Protein AF-A0A6A6Z7K7-F1 (afdb_monomer)

InterPro domains:
  IPR017853 Glycoside hydrolase superfamily [SSF51445] (3-78)

Secondary structure (DSSP, 8-state):
--SS----EE----PPPP-TTT-TTHHHHHHHHHHHHHHHHHHHHHHT-EE--S-SEESSSS-SEE--TTSHHHHHHHHHHTHHHHTT--SSSPPP-HHHHHHHHHHHHHHHHH-TT-SSS-------------------

Structure (mmCIF, N/CA/C/O backbone):
data_AF-A0A6A6Z7K7-F1
#
_entry.id   AF-A0A6A6Z7K7-F1
#
loop_
_atom_site.group_PDB
_atom_site.id
_atom_site.type_symbol
_atom_site.label_atom_id
_atom_site.label_alt_id
_atom_site.label_comp_id
_atom_site.label_asym_id
_atom_site.label_entity_id
_atom_site.label_seq_id
_atom_site.pdbx_PDB_ins_code
_atom_site.Cartn_x
_atom_site.Cartn_y
_atom_site.Cartn_z
_atom_site.occupancy
_atom_site.B_iso_or_equiv
_atom_site.auth_seq_id
_atom_site.auth_comp_id
_atom_site.auth_asym_id
_atom_site.auth_atom_id
_atom_site.pdbx_PDB_model_num
ATOM 1 N N . MET A 1 1 ? -7.295 3.797 27.340 1.00 67.69 1 MET A N 1
ATOM 2 C CA . MET A 1 1 ? -8.548 3.727 28.128 1.00 67.69 1 MET A CA 1
ATOM 3 C C . MET A 1 1 ? -8.395 3.144 29.534 1.00 67.69 1 MET A C 1
ATOM 5 O O . MET A 1 1 ? -8.919 3.742 30.459 1.00 67.69 1 MET A O 1
ATOM 9 N N . TYR A 1 2 ? -7.691 2.028 29.760 1.00 81.00 2 TYR A N 1
ATOM 10 C CA . TYR A 1 2 ? -7.719 1.367 31.081 1.00 81.00 2 TYR A CA 1
ATOM 11 C C . TYR A 1 2 ? -6.885 2.052 32.178 1.00 81.00 2 TYR A C 1
ATOM 13 O O . TYR A 1 2 ? -7.445 2.412 33.215 1.00 81.00 2 TYR A O 1
ATOM 21 N N . LYS A 1 3 ? -5.581 2.273 31.938 1.00 92.25 3 LYS A N 1
ATOM 22 C CA . LYS A 1 3 ? -4.657 2.898 32.906 1.00 92.25 3 LYS A CA 1
ATOM 23 C C . LYS A 1 3 ? -4.773 4.423 32.931 1.00 92.25 3 LYS A C 1
ATOM 25 O O . LYS A 1 3 ? -5.073 4.998 33.965 1.00 92.25 3 LYS A O 1
ATOM 30 N N . PHE A 1 4 ? -4.580 5.066 31.780 1.00 93.69 4 PHE A N 1
ATOM 31 C CA . PHE A 1 4 ? -4.543 6.532 31.672 1.00 93.69 4 PHE A CA 1
ATOM 32 C C . PHE A 1 4 ? -5.912 7.181 31.425 1.00 93.69 4 PHE A C 1
ATOM 34 O O . PHE A 1 4 ? -5.982 8.390 31.267 1.00 93.69 4 PHE A O 1
ATOM 41 N N .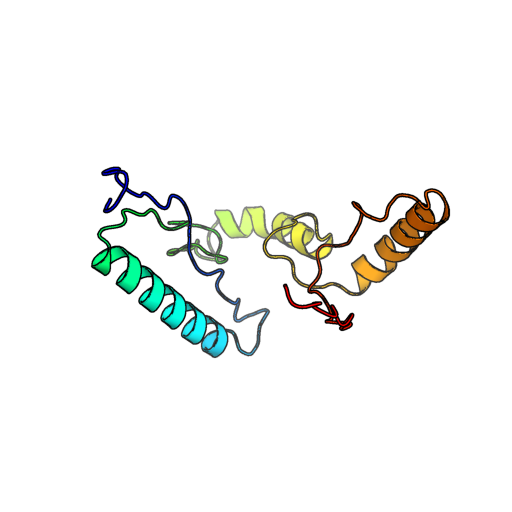 LYS A 1 5 ? -6.997 6.392 31.356 1.00 93.81 5 LYS A N 1
ATOM 42 C CA . LYS A 1 5 ? -8.375 6.877 31.128 1.00 93.81 5 LYS A CA 1
ATOM 43 C C . LYS A 1 5 ? -8.567 7.772 29.889 1.00 93.81 5 LYS A C 1
ATOM 45 O O . LYS A 1 5 ? -9.551 8.489 29.796 1.00 93.81 5 LYS A O 1
ATOM 50 N N . THR A 1 6 ? -7.681 7.667 28.900 1.00 95.12 6 THR A N 1
ATOM 51 C CA . THR A 1 6 ? -7.765 8.398 27.628 1.00 95.12 6 THR A CA 1
ATOM 52 C C . THR A 1 6 ? -8.325 7.538 26.489 1.00 95.12 6 THR A C 1
ATOM 54 O O . THR A 1 6 ? -8.107 6.313 26.489 1.00 95.12 6 THR A O 1
ATOM 57 N N . PRO A 1 7 ? -9.030 8.143 25.513 1.00 93.38 7 PRO A N 1
ATOM 58 C CA . PRO A 1 7 ? -9.428 7.456 24.290 1.00 93.38 7 PRO A CA 1
ATOM 59 C C . PRO A 1 7 ? -8.204 7.080 23.445 1.00 93.38 7 PRO A C 1
ATOM 61 O O . PRO A 1 7 ? -7.144 7.695 23.553 1.00 93.38 7 PRO A O 1
ATOM 64 N N . ILE A 1 8 ? -8.357 6.046 22.618 1.00 94.50 8 ILE A N 1
ATOM 65 C CA . ILE A 1 8 ? -7.364 5.639 21.620 1.00 94.50 8 ILE A CA 1
ATOM 66 C C . ILE A 1 8 ? -7.980 5.852 20.243 1.00 94.50 8 ILE A C 1
ATOM 68 O O . ILE A 1 8 ? -9.140 5.496 20.017 1.00 94.50 8 ILE A O 1
ATOM 72 N N . TRP A 1 9 ? -7.175 6.408 19.346 1.00 95.94 9 TRP A N 1
ATOM 73 C CA . TRP A 1 9 ? -7.516 6.631 17.954 1.00 95.94 9 TRP A CA 1
ATOM 74 C C . TRP A 1 9 ? -6.366 6.143 17.074 1.00 95.94 9 TRP A C 1
ATOM 76 O O . TRP A 1 9 ? -5.246 6.633 17.224 1.00 95.94 9 TRP A O 1
ATOM 86 N N . ASN A 1 10 ? -6.630 5.198 16.169 1.00 97.38 10 ASN A N 1
ATOM 87 C CA . ASN A 1 10 ? -5.696 4.892 15.092 1.00 97.38 10 ASN A CA 1
ATOM 88 C C . ASN A 1 10 ? -6.079 5.664 13.824 1.00 97.38 10 ASN A C 1
ATOM 90 O O . ASN A 1 10 ? -7.097 5.377 13.198 1.00 97.38 10 ASN A O 1
ATOM 94 N N . GLY A 1 11 ? -5.256 6.640 13.446 1.00 97.38 11 GLY A N 1
ATOM 95 C CA . GLY A 1 11 ? -5.519 7.470 12.273 1.00 97.38 11 GLY A CA 1
ATOM 96 C C . GLY A 1 11 ? -5.317 6.758 10.944 1.00 97.38 11 GLY A C 1
ATOM 97 O O . GLY A 1 11 ? -5.967 7.143 9.978 1.00 97.38 11 GLY A O 1
ATOM 98 N N . GLU A 1 12 ? -4.442 5.750 10.896 1.00 96.19 12 GLU A N 1
ATOM 99 C CA . GLU A 1 12 ? -4.039 5.118 9.642 1.00 96.19 12 GLU A CA 1
ATOM 100 C C . GLU A 1 12 ? -3.721 3.632 9.838 1.00 96.19 12 GLU A C 1
ATOM 102 O O . GLU A 1 12 ? -2.941 3.222 10.700 1.00 96.19 12 GLU A O 1
ATOM 107 N N . PHE A 1 13 ? -4.342 2.805 9.006 1.00 95.25 13 PHE A N 1
ATOM 108 C CA . PHE A 1 13 ? -4.013 1.397 8.803 1.00 95.25 13 PHE A CA 1
ATOM 109 C C . PHE A 1 13 ? -4.658 0.924 7.502 1.00 95.25 13 PHE A C 1
ATOM 111 O O . PHE A 1 13 ? -5.488 1.624 6.929 1.00 95.25 13 PHE A O 1
ATOM 118 N N . GLY A 1 14 ? -4.309 -0.273 7.057 1.00 93.62 14 GLY A N 1
ATOM 119 C CA . GLY A 1 14 ? -4.923 -0.909 5.901 1.00 93.62 14 GLY A CA 1
ATOM 120 C C . GLY A 1 14 ? -3.900 -1.736 5.128 1.00 93.62 14 GLY A C 1
ATOM 121 O O . GLY A 1 14 ? -2.695 -1.491 5.241 1.00 93.62 14 GLY A O 1
ATOM 122 N N . PRO A 1 15 ? -4.351 -2.746 4.376 1.00 93.31 15 PRO A N 1
ATOM 123 C CA . PRO A 1 15 ? -3.473 -3.526 3.524 1.00 93.31 15 PRO A CA 1
ATOM 124 C C . PRO A 1 15 ? -3.184 -2.785 2.215 1.00 93.31 15 PRO A C 1
ATOM 126 O O . PRO A 1 15 ? -4.079 -2.220 1.598 1.00 93.31 15 PRO A O 1
ATOM 129 N N . VAL A 1 16 ? -1.950 -2.874 1.727 1.00 92.19 16 VAL A N 1
ATOM 130 C CA . VAL A 1 16 ? -1.673 -2.657 0.299 1.00 92.19 16 VAL A CA 1
ATOM 131 C C . VAL A 1 16 ? -2.149 -3.902 -0.438 1.00 92.19 16 VAL A C 1
ATOM 133 O O . VAL A 1 16 ? -1.771 -4.994 -0.037 1.00 92.19 16 VAL A O 1
ATOM 136 N N . TYR A 1 17 ? -2.975 -3.788 -1.469 1.00 91.75 17 TYR A N 1
ATOM 137 C CA . TYR A 1 17 ? -3.465 -4.909 -2.266 1.00 91.75 17 TYR A CA 1
ATOM 138 C C . TYR A 1 17 ? -2.466 -5.302 -3.351 1.00 91.75 17 TYR A C 1
ATOM 140 O O . TYR A 1 17 ? -1.781 -4.472 -3.940 1.00 91.75 17 TYR A O 1
ATOM 148 N N . ALA A 1 18 ? -2.366 -6.605 -3.584 1.00 92.50 18 ALA A N 1
ATOM 149 C CA . ALA A 1 18 ? -1.536 -7.177 -4.618 1.00 92.50 18 ALA A CA 1
ATOM 150 C C . ALA A 1 18 ? -2.203 -6.954 -5.970 1.00 92.50 18 ALA A C 1
ATOM 152 O O . ALA A 1 18 ? -3.412 -7.173 -6.116 1.00 92.50 18 ALA A O 1
ATOM 153 N N . ASN A 1 19 ? -1.413 -6.529 -6.950 1.00 89.12 19 ASN A N 1
ATOM 154 C CA . ASN A 1 19 ? -1.899 -6.262 -8.292 1.00 89.12 19 ASN A CA 1
ATOM 155 C C . ASN A 1 19 ? -1.864 -7.560 -9.115 1.00 89.12 19 ASN A C 1
ATOM 157 O O . ASN A 1 19 ? -0.772 -8.046 -9.406 1.00 89.12 19 ASN A O 1
ATOM 161 N N . PRO A 1 20 ? -3.008 -8.104 -9.570 1.00 89.81 20 PRO A N 1
ATOM 162 C CA . PRO A 1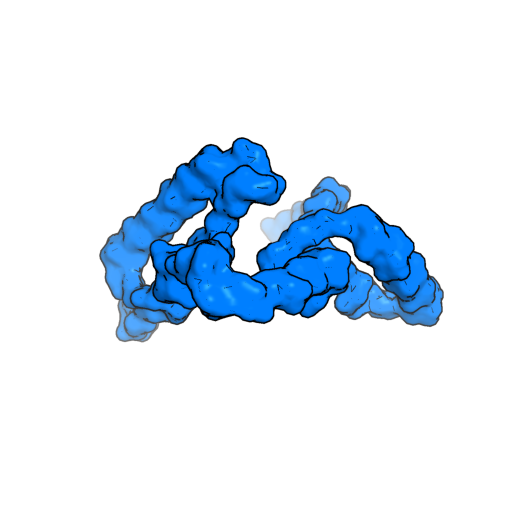 20 ? -3.043 -9.366 -10.317 1.00 89.81 20 PRO A CA 1
ATOM 163 C C . PRO A 1 20 ? -2.304 -9.327 -11.661 1.00 89.81 20 PRO A C 1
ATOM 165 O O . PRO A 1 20 ? -1.982 -10.378 -12.203 1.00 89.81 20 PRO A O 1
ATOM 168 N N . VAL A 1 21 ? -2.017 -8.138 -12.203 1.00 87.38 21 VAL A N 1
ATOM 169 C CA . VAL A 1 21 ? -1.212 -7.974 -13.425 1.00 87.38 21 VAL A CA 1
ATOM 170 C C . VAL A 1 21 ? 0.284 -8.141 -13.144 1.00 87.38 21 VAL A C 1
ATOM 172 O O . VAL A 1 21 ? 1.018 -8.607 -14.010 1.00 87.38 21 VAL A O 1
ATOM 175 N N . LEU A 1 22 ? 0.744 -7.753 -11.952 1.00 85.00 22 LEU A N 1
ATOM 176 C CA . LEU A 1 22 ? 2.163 -7.766 -11.573 1.00 85.00 22 LEU A CA 1
ATOM 177 C C . LEU A 1 22 ? 2.527 -8.980 -10.709 1.00 85.00 22 LEU A C 1
ATOM 179 O O . LEU A 1 22 ? 3.668 -9.433 -10.718 1.00 85.00 22 LEU A O 1
ATOM 183 N N . GLU A 1 23 ? 1.560 -9.511 -9.965 1.00 89.88 23 GLU A N 1
ATOM 184 C CA . GLU A 1 23 ? 1.757 -10.537 -8.949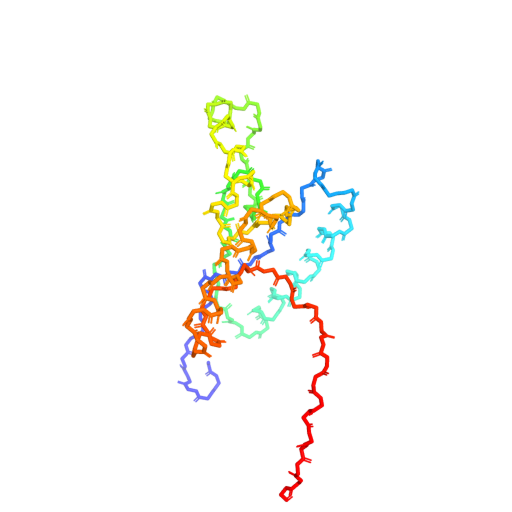 1.00 89.88 23 GLU A CA 1
ATOM 185 C C . GLU A 1 23 ? 0.883 -11.764 -9.262 1.00 89.88 23 GLU A C 1
ATOM 187 O O . GLU A 1 23 ? -0.323 -11.749 -9.003 1.00 89.88 23 GLU A O 1
ATOM 192 N N . PRO A 1 24 ? 1.467 -12.878 -9.753 1.00 93.25 24 PRO A N 1
ATOM 193 C CA . PRO A 1 24 ? 0.710 -14.074 -10.144 1.00 93.25 24 PRO A CA 1
ATOM 194 C C . PRO A 1 24 ? -0.146 -14.688 -9.027 1.00 93.25 24 PRO A C 1
ATOM 196 O O . PRO A 1 24 ? -1.141 -15.355 -9.295 1.00 93.25 24 PRO A O 1
ATOM 199 N N . LYS A 1 25 ? 0.236 -14.462 -7.765 1.00 96.06 25 LYS A N 1
ATOM 200 C CA . LYS A 1 25 ? -0.466 -14.954 -6.571 1.00 96.06 25 LYS A CA 1
ATOM 201 C C . LYS A 1 25 ? -1.319 -13.882 -5.890 1.00 96.06 25 LYS A C 1
ATOM 203 O O . LYS A 1 25 ? -1.630 -14.018 -4.710 1.00 96.06 25 LYS A O 1
ATOM 208 N N . ALA A 1 26 ? -1.694 -12.814 -6.598 1.00 95.38 26 ALA A N 1
ATOM 209 C CA . ALA A 1 26 ? -2.403 -11.682 -6.002 1.00 95.38 26 ALA A CA 1
ATOM 210 C C . ALA A 1 26 ? -3.655 -12.092 -5.214 1.00 95.38 26 ALA A C 1
ATOM 212 O O . ALA A 1 26 ? -3.892 -11.547 -4.143 1.00 95.38 26 ALA A O 1
ATOM 213 N N . ASN A 1 27 ? -4.414 -13.087 -5.684 1.00 96.62 27 ASN A N 1
ATOM 214 C CA . ASN A 1 27 ? -5.599 -13.577 -4.974 1.00 96.62 27 ASN A CA 1
ATOM 215 C C . ASN A 1 27 ? -5.256 -14.194 -3.608 1.00 96.62 27 ASN A C 1
ATOM 217 O O . ASN A 1 27 ? -5.885 -13.849 -2.614 1.00 96.62 27 ASN A O 1
ATOM 221 N N . GLU A 1 28 ? -4.243 -15.062 -3.545 1.00 98.00 28 GLU A N 1
ATOM 222 C CA . GLU A 1 28 ? -3.783 -15.681 -2.291 1.00 98.00 28 GLU A CA 1
ATOM 223 C C . GLU A 1 28 ? -3.206 -14.627 -1.335 1.00 98.00 28 GLU A C 1
ATOM 225 O O . GLU A 1 28 ? -3.510 -14.620 -0.143 1.00 98.00 28 GLU A O 1
ATOM 230 N N . ILE A 1 29 ? -2.408 -13.696 -1.871 1.00 96.31 29 ILE A N 1
ATOM 231 C CA . ILE A 1 29 ? -1.806 -12.601 -1.102 1.00 96.31 29 ILE A CA 1
ATOM 232 C C . ILE A 1 29 ? -2.897 -11.690 -0.525 1.00 96.31 29 ILE A C 1
ATOM 234 O O . ILE A 1 29 ? -2.848 -11.333 0.652 1.00 96.31 29 ILE A O 1
ATOM 238 N N . ASN A 1 30 ? -3.890 -11.321 -1.336 1.00 96.25 30 ASN A N 1
ATOM 239 C CA . ASN A 1 30 ? -4.990 -10.468 -0.902 1.00 96.25 30 ASN A CA 1
ATOM 240 C C . ASN A 1 30 ? -5.899 -11.176 0.099 1.00 96.25 30 ASN A C 1
ATOM 242 O O . ASN A 1 30 ? -6.275 -10.543 1.078 1.00 96.25 30 ASN A O 1
ATOM 246 N N . ALA A 1 31 ? -6.169 -12.475 -0.068 1.00 97.88 31 ALA A N 1
ATOM 247 C CA . ALA A 1 31 ? -6.905 -13.266 0.918 1.00 97.88 31 ALA A CA 1
ATOM 248 C C . ALA A 1 31 ? -6.244 -13.195 2.304 1.00 97.88 31 ALA A C 1
ATOM 250 O O . ALA A 1 31 ? -6.878 -12.770 3.267 1.00 97.88 31 ALA A O 1
ATOM 251 N N . ALA A 1 32 ? -4.938 -13.467 2.384 1.00 97.94 32 ALA A N 1
ATOM 252 C CA . ALA A 1 32 ? -4.199 -13.365 3.643 1.00 97.94 32 ALA A CA 1
ATOM 253 C C . ALA A 1 32 ? -4.214 -11.939 4.231 1.00 97.94 32 ALA A C 1
ATOM 255 O O . ALA A 1 32 ? -4.264 -11.752 5.447 1.00 97.94 32 ALA A O 1
ATOM 256 N N . ARG A 1 33 ? -4.182 -10.905 3.381 1.00 96.31 33 ARG A N 1
ATOM 257 C CA . ARG A 1 33 ? -4.277 -9.501 3.813 1.00 96.31 33 ARG A CA 1
ATOM 258 C C . ARG A 1 33 ? -5.666 -9.152 4.353 1.00 96.31 33 ARG A C 1
ATOM 260 O O . ARG A 1 33 ? -5.746 -8.397 5.322 1.00 96.31 33 ARG A O 1
ATOM 267 N N . TYR A 1 34 ? -6.732 -9.703 3.775 1.00 96.81 34 TYR A N 1
ATOM 268 C CA . TYR A 1 34 ? -8.090 -9.559 4.303 1.00 96.81 34 TYR A CA 1
ATOM 269 C C . TYR A 1 34 ? -8.230 -10.226 5.673 1.00 96.81 34 TYR A C 1
ATOM 271 O O . TYR A 1 34 ? -8.810 -9.617 6.569 1.00 96.81 34 TYR A O 1
ATOM 279 N N . ASP A 1 35 ? -7.633 -11.403 5.871 1.00 98.19 35 ASP A N 1
ATOM 280 C CA . ASP A 1 35 ? -7.652 -12.093 7.167 1.00 98.19 35 ASP A CA 1
ATOM 281 C C . ASP A 1 35 ? -6.965 -11.261 8.262 1.00 98.19 35 ASP A C 1
ATOM 283 O O . ASP A 1 35 ? -7.501 -11.086 9.359 1.00 98.19 35 ASP A O 1
ATOM 287 N N . VAL A 1 36 ? -5.800 -10.677 7.954 1.00 97.69 36 VAL A N 1
ATOM 288 C CA . VAL A 1 36 ? -5.084 -9.783 8.881 1.00 97.69 36 VAL A CA 1
ATOM 289 C C . VAL A 1 36 ? -5.891 -8.517 9.171 1.00 97.69 36 VAL A C 1
ATOM 291 O O . VAL A 1 36 ? -5.965 -8.094 10.326 1.00 97.69 36 VAL A O 1
ATOM 294 N N . LEU A 1 37 ? -6.514 -7.922 8.149 1.00 97.00 37 LEU A N 1
ATOM 295 C CA . LEU A 1 37 ? -7.381 -6.758 8.325 1.00 97.00 37 LEU A CA 1
ATOM 296 C C . LEU A 1 37 ? -8.567 -7.092 9.242 1.00 97.00 37 LEU A C 1
ATOM 298 O O . LEU A 1 37 ? -8.847 -6.330 10.164 1.00 97.00 37 LEU A O 1
ATOM 302 N N . GLY A 1 38 ? -9.216 -8.242 9.040 1.00 97.94 38 GLY A N 1
ATOM 303 C CA . GLY A 1 38 ? -10.298 -8.727 9.899 1.00 97.94 38 GLY A CA 1
ATOM 304 C C . GLY A 1 38 ? -9.852 -8.873 11.354 1.00 97.94 38 GLY A C 1
ATOM 305 O O . GLY A 1 38 ? -10.450 -8.275 12.247 1.00 97.94 38 GLY A O 1
ATOM 306 N N . ALA A 1 39 ? -8.727 -9.553 11.590 1.00 98.31 39 ALA A N 1
ATOM 307 C CA . ALA A 1 39 ? -8.170 -9.713 12.933 1.00 98.31 39 ALA A CA 1
ATOM 308 C C . ALA A 1 39 ? -7.837 -8.367 13.608 1.00 98.31 39 ALA A C 1
ATOM 310 O O . ALA A 1 39 ? -8.025 -8.198 14.814 1.00 98.31 39 ALA A O 1
ATOM 311 N N . GLN A 1 40 ? -7.356 -7.384 12.843 1.00 97.62 40 GLN A N 1
ATOM 312 C CA . GLN A 1 40 ? -7.084 -6.040 13.351 1.00 97.62 40 GLN A CA 1
ATOM 313 C C . GLN A 1 40 ? -8.371 -5.294 13.737 1.00 97.62 40 GLN A C 1
ATOM 315 O O . GLN A 1 40 ? -8.411 -4.642 14.784 1.00 97.62 40 GLN A O 1
ATOM 320 N N . LEU A 1 41 ? -9.429 -5.414 12.932 1.00 97.81 41 LEU A N 1
ATOM 321 C CA . LEU A 1 41 ? -10.736 -4.826 13.230 1.00 97.81 41 LEU A CA 1
ATOM 322 C C . LEU A 1 41 ? -11.376 -5.461 14.473 1.00 97.81 41 LEU A C 1
ATOM 324 O O . LEU A 1 41 ? -11.905 -4.730 15.312 1.00 97.81 41 LEU A O 1
ATOM 328 N N . ASP A 1 42 ? -11.239 -6.776 14.657 1.00 98.50 42 ASP A N 1
ATOM 329 C CA . ASP A 1 42 ? -11.708 -7.481 15.859 1.00 98.50 42 ASP A CA 1
ATOM 330 C C . ASP A 1 42 ? -11.031 -6.959 17.136 1.00 98.50 42 ASP A C 1
ATOM 332 O O . ASP A 1 42 ? -11.663 -6.816 18.187 1.00 98.50 42 ASP A O 1
ATOM 336 N N . ILE A 1 43 ? -9.734 -6.634 17.062 1.00 97.12 43 ILE A N 1
ATOM 337 C CA . ILE A 1 43 ? -9.000 -5.999 18.167 1.00 97.12 43 ILE A CA 1
ATOM 338 C C . ILE A 1 43 ? -9.575 -4.608 18.448 1.00 97.12 43 ILE A C 1
ATOM 340 O O . ILE A 1 43 ? -9.798 -4.254 19.609 1.00 97.12 43 ILE A O 1
ATOM 344 N N . TYR A 1 44 ? -9.819 -3.807 17.411 1.00 97.00 44 TYR A N 1
ATOM 345 C CA . TYR A 1 44 ? -10.369 -2.465 17.587 1.00 97.00 44 TYR A CA 1
ATOM 346 C C . TYR A 1 44 ? -11.757 -2.476 18.208 1.00 97.00 44 TYR A C 1
ATOM 348 O O . TYR A 1 44 ? -11.985 -1.710 19.148 1.00 97.00 44 TYR A O 1
ATOM 356 N N . ASP A 1 45 ? -12.639 -3.378 17.780 1.00 96.88 45 ASP A N 1
ATOM 357 C CA . ASP A 1 45 ? -13.954 -3.510 18.400 1.00 96.88 45 ASP A CA 1
ATOM 358 C C . ASP A 1 45 ? -13.858 -3.998 19.854 1.00 96.88 45 ASP A C 1
ATOM 360 O O . ASP A 1 45 ? -14.461 -3.397 20.751 1.00 96.88 45 ASP A O 1
ATOM 364 N N . ARG A 1 46 ? -13.032 -5.020 20.122 1.00 96.38 46 ARG A N 1
ATOM 365 C CA . ARG A 1 46 ? -12.832 -5.568 21.474 1.00 96.38 46 ARG A CA 1
ATOM 366 C C . ARG A 1 46 ? -12.371 -4.508 22.469 1.00 96.38 46 ARG A C 1
ATOM 368 O O . ARG A 1 46 ? -12.833 -4.489 23.608 1.00 96.38 46 ARG A O 1
ATOM 375 N N . TYR A 1 47 ? -11.449 -3.640 22.060 1.00 94.81 47 TYR A N 1
ATOM 376 C CA . TYR A 1 47 ? -10.863 -2.624 22.938 1.00 94.81 47 TYR A CA 1
ATOM 377 C C . TYR A 1 47 ? -11.484 -1.232 22.782 1.00 94.81 47 TYR A C 1
ATOM 379 O O . TYR A 1 47 ? -11.019 -0.300 23.440 1.00 94.81 47 TYR A O 1
ATOM 387 N N . LYS A 1 48 ? -12.534 -1.094 21.958 1.00 94.31 48 LYS A N 1
ATOM 388 C CA . LYS A 1 48 ? -13.209 0.180 21.649 1.00 94.31 48 LYS A CA 1
ATOM 389 C C . LYS A 1 48 ? -12.227 1.267 21.193 1.00 94.31 48 LYS A C 1
ATOM 391 O O . LYS A 1 48 ? -12.342 2.444 21.546 1.00 94.31 48 LYS A O 1
ATOM 396 N N . SER A 1 49 ? -11.242 0.849 20.401 1.00 96.12 49 SER A N 1
ATOM 397 C CA . SER A 1 49 ? -10.313 1.744 19.717 1.00 96.12 49 SER A CA 1
ATOM 398 C C . SER A 1 49 ? -11.006 2.321 18.493 1.00 96.12 49 SER A C 1
ATOM 400 O O . SER A 1 49 ? -11.500 1.578 17.651 1.00 96.12 49 SER A O 1
ATOM 402 N N . HIS A 1 50 ? -11.029 3.644 18.385 1.0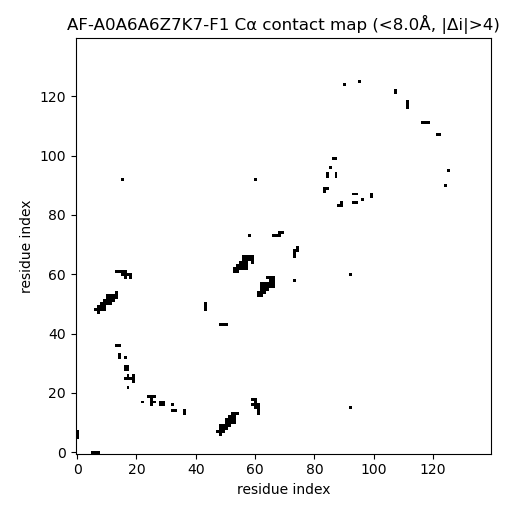0 96.56 50 HIS A N 1
ATOM 403 C CA . HIS A 1 50 ? -11.591 4.316 17.219 1.00 96.56 50 HIS A CA 1
ATOM 404 C C . HIS A 1 50 ? -10.546 4.34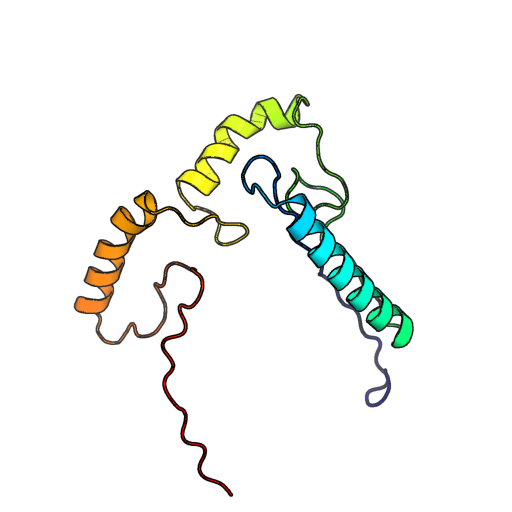3 16.105 1.00 96.56 50 HIS A C 1
ATOM 406 O O . HIS A 1 50 ? -9.343 4.318 16.389 1.00 96.56 50 HIS A O 1
ATOM 412 N N . TRP A 1 51 ? -10.979 4.373 14.848 1.00 97.50 51 TRP A N 1
ATOM 413 C CA . TRP A 1 51 ? -10.052 4.260 13.731 1.00 97.50 51 TRP A CA 1
ATOM 414 C C . TRP A 1 51 ? -10.562 4.909 12.449 1.00 97.50 51 TRP A C 1
ATOM 416 O O . TRP A 1 51 ? -11.767 4.982 12.219 1.00 97.50 51 TRP A O 1
ATOM 426 N N . ASN A 1 52 ? -9.614 5.300 11.596 1.00 96.94 52 ASN A N 1
ATOM 427 C CA . ASN A 1 52 ? -9.826 5.581 10.181 1.00 96.94 52 ASN A CA 1
ATOM 428 C C . ASN A 1 52 ? -8.914 4.678 9.349 1.00 96.94 52 ASN A C 1
ATOM 430 O O . ASN A 1 52 ? -7.724 4.544 9.634 1.00 96.94 52 ASN A O 1
ATOM 434 N N . ILE A 1 53 ? -9.477 4.050 8.318 1.00 95.56 53 ILE A N 1
ATOM 435 C CA . ILE A 1 53 ? -8.699 3.245 7.379 1.00 95.56 53 ILE A CA 1
ATOM 436 C C . ILE A 1 53 ? -8.080 4.151 6.313 1.00 95.56 53 ILE A C 1
ATOM 438 O O . ILE A 1 53 ? -8.746 5.015 5.735 1.00 95.56 53 ILE A O 1
ATOM 442 N N . TRP A 1 54 ? -6.798 3.936 6.048 1.00 94.62 54 TRP A N 1
ATOM 443 C CA . TRP A 1 54 ? -6.093 4.519 4.920 1.00 94.62 54 TRP A CA 1
ATOM 444 C C . TRP A 1 54 ? -6.225 3.557 3.732 1.00 94.62 54 TRP A C 1
ATOM 446 O O . TRP A 1 54 ? -5.826 2.403 3.834 1.00 94.62 54 TRP A O 1
ATOM 456 N N . LEU A 1 55 ? -6.802 3.927 2.595 1.00 92.88 55 LEU A N 1
ATOM 457 C CA . LEU A 1 55 ? -7.598 5.123 2.336 1.00 92.88 55 LEU A CA 1
ATOM 458 C C . LEU A 1 55 ? -8.913 4.738 1.654 1.00 92.88 55 LEU A C 1
ATOM 460 O O . LEU A 1 55 ? -9.082 3.615 1.181 1.00 92.88 55 LEU A O 1
ATOM 464 N N . TYR A 1 56 ? -9.859 5.677 1.580 1.00 94.38 56 TYR A N 1
ATOM 465 C CA . TYR A 1 56 ? -11.132 5.416 0.906 1.00 94.38 56 TYR A CA 1
ATOM 466 C C . TYR A 1 56 ? -10.931 5.090 -0.578 1.00 94.38 56 TYR A C 1
ATOM 468 O O . TYR A 1 56 ? -11.410 4.055 -1.036 1.00 94.38 56 TYR A O 1
ATOM 476 N N . LYS A 1 57 ? -10.213 5.946 -1.321 1.00 95.00 57 LYS A N 1
ATOM 477 C CA . LYS A 1 57 ? -10.092 5.833 -2.778 1.00 95.00 57 LYS A CA 1
ATOM 478 C C . LYS A 1 57 ? -8.699 6.129 -3.308 1.00 95.00 57 LYS A C 1
ATOM 480 O O . LYS A 1 57 ? -8.179 7.206 -3.043 1.00 95.00 57 LYS A O 1
ATOM 485 N N . ASP A 1 58 ? -8.181 5.260 -4.168 1.00 92.81 58 ASP A N 1
ATOM 486 C CA . ASP A 1 58 ? -6.946 5.504 -4.918 1.00 92.81 58 ASP A CA 1
ATOM 487 C C . ASP A 1 58 ? -6.999 4.960 -6.364 1.00 92.81 58 ASP A C 1
ATOM 489 O O . ASP A 1 58 ? -8.067 4.888 -6.981 1.00 92.81 58 ASP A O 1
ATOM 493 N N . ILE A 1 59 ? -5.831 4.642 -6.929 1.00 91.88 59 ILE A N 1
ATOM 494 C CA . ILE A 1 59 ? -5.643 4.097 -8.280 1.00 91.88 59 ILE A CA 1
ATOM 495 C C . ILE A 1 59 ? -5.431 2.571 -8.308 1.00 91.88 59 ILE A C 1
ATOM 497 O O . ILE A 1 59 ? -4.954 2.047 -9.312 1.00 91.88 59 ILE A O 1
ATOM 501 N N . GLY A 1 60 ? -5.784 1.862 -7.231 1.00 88.44 60 GLY A N 1
ATOM 502 C CA . GLY A 1 60 ? -5.707 0.404 -7.124 1.00 88.44 60 GLY A CA 1
ATOM 503 C C . GLY A 1 60 ? -4.498 -0.109 -6.344 1.00 88.44 60 GLY A C 1
ATOM 504 O O . GLY A 1 60 ? -3.953 -1.145 -6.714 1.00 88.44 60 GLY A O 1
ATOM 505 N N . VAL A 1 61 ? -4.058 0.613 -5.304 1.00 89.38 61 VAL A N 1
ATOM 506 C CA . VAL A 1 61 ? -2.918 0.205 -4.462 1.00 89.38 61 VAL A CA 1
ATOM 507 C C . VAL A 1 61 ? -3.397 -0.244 -3.082 1.00 89.38 61 VAL A C 1
ATOM 509 O O . VAL A 1 61 ? -3.263 -1.408 -2.749 1.00 89.38 61 VAL A O 1
ATOM 512 N N . GLN A 1 62 ? -3.991 0.635 -2.284 1.00 92.50 62 GLN A N 1
ATOM 513 C CA . GLN A 1 62 ? -4.500 0.373 -0.930 1.00 92.50 62 GLN A CA 1
ATOM 514 C C . GLN A 1 62 ? -5.959 0.838 -0.740 1.00 92.50 62 GLN A C 1
ATOM 516 O O . GLN A 1 62 ? -6.597 0.520 0.263 1.00 92.50 62 GLN A O 1
ATOM 521 N N . GLY A 1 63 ? -6.514 1.590 -1.692 1.00 93.00 63 GLY A N 1
ATOM 522 C CA . GLY A 1 63 ? -7.867 2.131 -1.614 1.00 93.00 63 GLY A CA 1
ATOM 523 C C . GLY A 1 63 ? -8.939 1.047 -1.489 1.00 93.00 63 GLY A C 1
ATOM 524 O O . GLY A 1 63 ? -8.914 0.053 -2.212 1.00 93.00 63 GLY A O 1
ATOM 525 N N . MET A 1 64 ? -9.924 1.258 -0.608 1.00 92.00 64 MET A N 1
ATOM 526 C CA . MET A 1 64 ? -11.113 0.390 -0.529 1.00 92.00 64 MET A CA 1
ATOM 527 C C . MET A 1 64 ? -11.925 0.411 -1.828 1.00 92.00 64 MET A C 1
ATOM 529 O O . MET A 1 64 ? -12.535 -0.584 -2.212 1.00 92.00 64 MET A O 1
ATOM 533 N N . VAL A 1 65 ? -11.931 1.559 -2.502 1.00 93.50 65 VAL A N 1
ATOM 534 C CA . VAL A 1 65 ? -12.403 1.703 -3.875 1.00 93.50 65 VAL A CA 1
ATOM 535 C C . VAL A 1 65 ? -11.277 2.259 -4.737 1.00 93.50 65 VAL A C 1
ATOM 537 O O . VAL A 1 65 ? -10.404 2.981 -4.262 1.00 93.50 65 VAL A O 1
ATOM 540 N N . HIS A 1 66 ? -11.304 1.971 -6.031 1.00 92.94 66 HIS A N 1
ATOM 541 C CA . HIS A 1 66 ? -10.304 2.488 -6.956 1.00 92.94 66 HIS A CA 1
ATOM 542 C C . HIS A 1 66 ? -10.947 3.056 -8.217 1.00 92.94 66 HIS A C 1
ATOM 544 O O . HIS A 1 66 ? -12.119 2.828 -8.528 1.00 92.94 66 HIS A O 1
ATOM 550 N N . THR A 1 67 ? -10.188 3.873 -8.939 1.00 93.88 67 THR A N 1
ATOM 551 C CA . THR A 1 67 ? -10.611 4.401 -10.236 1.00 93.88 67 THR A CA 1
ATOM 552 C C . THR A 1 67 ? -10.793 3.275 -11.258 1.00 93.88 67 THR A C 1
ATOM 554 O O . THR A 1 67 ? -10.107 2.254 -11.230 1.00 93.88 67 THR A O 1
ATOM 557 N N . ASN A 1 68 ? -11.727 3.468 -12.195 1.00 93.19 68 ASN A N 1
ATOM 558 C CA . ASN A 1 68 ? -11.824 2.605 -13.369 1.00 93.19 68 ASN A CA 1
ATOM 559 C C . ASN A 1 68 ? -10.553 2.810 -14.229 1.00 93.19 68 ASN A C 1
ATOM 561 O O . ASN A 1 68 ? -10.292 3.962 -14.610 1.00 93.19 68 ASN A O 1
ATOM 565 N N . PRO A 1 69 ? -9.789 1.749 -14.560 1.00 90.75 69 PRO A N 1
ATOM 566 C CA . PRO A 1 69 ? -8.605 1.841 -15.420 1.00 90.75 69 PRO A CA 1
ATOM 567 C C . PRO A 1 69 ? -8.881 2.498 -16.780 1.00 90.75 69 PRO A C 1
ATOM 569 O O . PRO A 1 69 ? -8.032 3.208 -17.312 1.00 90.75 69 PRO A O 1
ATOM 572 N N . GLU A 1 70 ? -10.104 2.354 -17.296 1.00 94.88 70 GLU A N 1
ATOM 573 C CA . GLU A 1 70 ? -10.531 2.914 -18.580 1.00 94.88 70 GLU A CA 1
ATOM 574 C C . GLU A 1 70 ? -11.038 4.361 -18.499 1.00 94.88 70 GLU A C 1
ATOM 576 O O . GLU A 1 70 ? -11.388 4.962 -19.522 1.00 94.88 70 GLU A O 1
ATOM 581 N N . SER A 1 71 ? -11.075 4.943 -17.296 1.00 96.88 71 SER A N 1
ATOM 582 C CA . SER A 1 71 ? -11.511 6.323 -17.090 1.00 96.88 71 SER A CA 1
ATOM 583 C C . SER A 1 71 ? -10.583 7.331 -17.773 1.00 96.88 71 SER A C 1
ATOM 585 O O . SER A 1 71 ? -9.373 7.125 -17.892 1.00 96.88 71 SER A O 1
ATOM 587 N N . LYS A 1 72 ? -11.140 8.491 -18.153 1.00 97.56 72 LYS A N 1
ATOM 588 C CA . LYS A 1 72 ? -10.361 9.619 -18.692 1.00 97.56 72 LYS A CA 1
ATOM 589 C C . LYS A 1 72 ? -9.201 10.006 -17.767 1.00 97.56 72 LYS A C 1
ATOM 591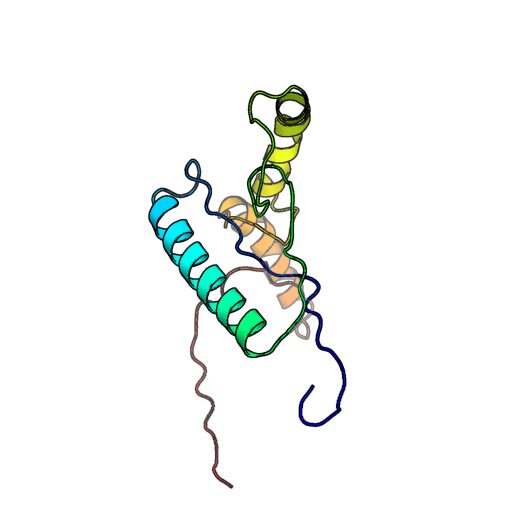 O O . LYS A 1 72 ? -8.114 10.295 -18.256 1.00 97.56 72 LYS A O 1
ATOM 596 N N . TYR A 1 73 ? -9.426 9.991 -16.451 1.00 95.94 73 TYR A N 1
ATOM 597 C CA . TYR A 1 73 ? -8.398 10.291 -15.454 1.00 95.94 73 TYR A CA 1
ATOM 598 C C . TYR A 1 73 ? -7.217 9.324 -15.565 1.00 95.94 73 TYR A C 1
ATOM 600 O O . TYR A 1 73 ? -6.101 9.776 -15.811 1.00 95.94 73 TYR A O 1
ATOM 608 N N . MET A 1 74 ? -7.474 8.012 -15.488 1.00 96.06 74 MET A N 1
ATOM 609 C CA . MET A 1 74 ? -6.416 7.001 -15.571 1.00 96.06 74 MET A CA 1
ATOM 610 C C . MET A 1 74 ? -5.677 7.080 -16.903 1.00 96.06 74 MET A C 1
ATOM 612 O O . MET A 1 74 ? -4.464 7.259 -16.905 1.00 96.06 74 MET A O 1
ATOM 616 N N . LYS A 1 75 ? -6.389 7.123 -18.035 1.00 95.88 75 LYS A N 1
ATOM 617 C CA . LYS A 1 75 ? -5.768 7.277 -19.364 1.00 95.88 75 LYS A CA 1
ATOM 618 C C . LYS A 1 75 ? -4.862 8.508 -19.473 1.00 95.88 75 LYS A C 1
ATOM 620 O O . LYS A 1 75 ? -3.825 8.444 -20.127 1.00 95.88 75 LYS A O 1
ATOM 625 N N . THR A 1 76 ? -5.219 9.606 -18.805 1.00 97.00 76 THR A N 1
ATOM 626 C CA . THR A 1 76 ? -4.421 10.842 -18.797 1.00 97.00 76 THR A CA 1
ATOM 627 C C . THR A 1 76 ? -3.128 10.693 -17.989 1.00 97.00 76 THR A C 1
ATOM 629 O O . THR A 1 76 ? -2.080 11.176 -18.418 1.00 97.00 76 THR A O 1
ATOM 632 N N . ILE A 1 77 ? -3.174 10.044 -16.820 1.00 95.12 77 ILE A N 1
ATOM 633 C CA . ILE A 1 77 ? -2.025 9.994 -15.901 1.00 95.12 77 ILE A CA 1
ATOM 634 C C . ILE A 1 77 ? -1.149 8.750 -16.064 1.00 95.12 77 ILE A C 1
ATOM 636 O O . ILE A 1 77 ? 0.034 8.813 -15.733 1.00 95.12 77 ILE A O 1
ATOM 640 N N . THR A 1 78 ? -1.671 7.644 -16.607 1.00 91.81 78 THR A N 1
ATOM 641 C CA . THR A 1 78 ? -0.971 6.349 -16.671 1.00 91.81 78 THR A CA 1
ATOM 642 C C . THR A 1 78 ? 0.394 6.450 -17.350 1.00 91.81 78 THR A C 1
ATOM 644 O O . THR A 1 78 ? 1.353 5.845 -16.879 1.00 91.81 78 THR A O 1
ATOM 647 N N . GLY A 1 79 ? 0.531 7.256 -18.410 1.00 90.81 79 GLY A N 1
ATOM 648 C CA . GLY A 1 79 ? 1.821 7.449 -19.086 1.00 90.81 79 GLY A CA 1
ATOM 649 C C . GLY A 1 79 ? 2.904 8.074 -18.195 1.00 90.81 79 GLY A C 1
ATOM 650 O O . GLY A 1 79 ? 4.081 7.758 -18.348 1.00 90.81 79 GLY A O 1
ATOM 651 N N . ARG A 1 80 ? 2.518 8.936 -17.244 1.00 90.50 80 ARG A N 1
ATOM 652 C CA . ARG A 1 80 ? 3.435 9.490 -16.233 1.00 90.50 80 ARG A CA 1
ATOM 653 C C . ARG A 1 80 ? 3.623 8.522 -15.070 1.00 90.50 80 ARG A C 1
ATOM 655 O O . ARG A 1 80 ? 4.753 8.342 -14.634 1.00 90.50 80 ARG A O 1
ATOM 662 N N . LEU A 1 81 ? 2.543 7.879 -14.618 1.00 89.38 81 LEU A N 1
ATOM 663 C CA . LEU A 1 81 ? 2.577 6.927 -13.507 1.00 89.38 81 LEU A CA 1
ATOM 664 C C . LEU A 1 81 ? 3.536 5.769 -13.761 1.00 89.38 81 LEU A C 1
ATOM 666 O O . LEU A 1 81 ? 4.240 5.397 -12.837 1.00 89.38 81 LEU A O 1
ATOM 670 N N . LYS A 1 82 ? 3.615 5.243 -14.992 1.00 87.94 82 LYS A N 1
ATOM 671 C CA . LYS A 1 82 ? 4.545 4.151 -15.338 1.00 87.94 82 LYS A CA 1
ATOM 672 C C . LYS A 1 82 ? 6.009 4.486 -15.040 1.00 87.94 82 LYS A C 1
ATOM 674 O O . LYS A 1 82 ? 6.747 3.622 -14.601 1.00 87.94 82 LYS A O 1
ATOM 679 N N . ARG A 1 83 ? 6.404 5.757 -15.171 1.00 89.31 83 ARG A N 1
ATOM 680 C CA . ARG A 1 83 ? 7.789 6.189 -14.924 1.00 89.31 83 ARG A CA 1
ATOM 681 C C . ARG A 1 83 ? 8.179 6.129 -13.450 1.00 89.31 83 ARG A C 1
ATOM 683 O O . ARG A 1 83 ? 9.360 6.052 -13.146 1.00 89.31 83 ARG A O 1
ATOM 690 N N . VAL A 1 84 ? 7.207 6.221 -12.540 1.00 87.88 84 VAL A N 1
ATOM 691 C CA . VAL A 1 84 ? 7.460 6.252 -11.093 1.00 87.88 84 VAL A CA 1
ATOM 692 C C . VAL A 1 84 ? 8.063 4.932 -10.591 1.00 87.88 84 VAL A C 1
ATOM 694 O O . VAL A 1 84 ? 9.131 5.007 -9.986 1.00 87.88 84 VAL A O 1
ATOM 697 N N . PRO A 1 85 ? 7.465 3.745 -10.835 1.00 83.81 85 PRO A N 1
ATOM 698 C CA . PRO A 1 85 ? 8.077 2.474 -10.461 1.00 83.81 85 PRO A CA 1
ATOM 699 C C . PRO A 1 85 ? 9.321 2.152 -11.295 1.00 83.81 85 PRO A C 1
ATOM 701 O O . PRO A 1 85 ? 10.281 1.656 -10.715 1.00 83.81 85 PRO A O 1
ATOM 704 N N . ASP A 1 86 ? 9.350 2.489 -12.592 1.00 85.69 86 ASP A N 1
ATOM 705 C CA . ASP A 1 86 ? 10.516 2.246 -13.462 1.00 85.69 86 ASP A CA 1
ATOM 706 C C . ASP A 1 86 ? 11.775 2.951 -12.928 1.00 85.69 86 ASP A C 1
ATOM 708 O O . ASP A 1 86 ? 12.855 2.372 -12.881 1.00 85.69 86 ASP A O 1
ATOM 712 N N . LEU A 1 87 ? 11.621 4.194 -12.462 1.00 87.25 87 LEU A N 1
ATOM 713 C CA . LEU A 1 87 ? 12.700 4.998 -11.880 1.00 87.25 87 LEU A CA 1
ATOM 714 C C . LEU A 1 87 ? 12.791 4.877 -10.350 1.00 87.25 87 LEU A C 1
ATOM 716 O O . LEU A 1 87 ? 13.640 5.520 -9.737 1.00 87.25 87 LEU A O 1
ATOM 720 N N . GLN A 1 88 ? 11.901 4.098 -9.728 1.00 87.25 88 GLN A N 1
ATOM 721 C CA . GLN A 1 88 ? 11.797 3.914 -8.276 1.00 87.25 88 GLN A CA 1
ATOM 722 C C . GLN A 1 88 ? 11.794 5.230 -7.480 1.00 87.25 88 GLN A C 1
ATOM 724 O O . GLN A 1 88 ? 12.466 5.359 -6.456 1.00 87.25 88 GLN A O 1
ATOM 729 N N . LEU A 1 89 ? 11.021 6.209 -7.959 1.00 86.31 89 LEU A N 1
ATOM 730 C CA . LEU A 1 89 ? 10.959 7.558 -7.379 1.00 86.31 89 LEU A CA 1
ATOM 731 C C . LEU A 1 89 ? 10.128 7.636 -6.093 1.00 86.31 89 LEU A C 1
ATOM 733 O O . LEU A 1 89 ? 10.178 8.651 -5.401 1.00 86.31 89 LEU A O 1
ATOM 737 N N . ASP A 1 90 ? 9.363 6.589 -5.786 1.00 83.19 90 ASP A N 1
ATOM 738 C CA . ASP A 1 90 ? 8.590 6.477 -4.553 1.00 83.19 90 ASP A CA 1
ATOM 739 C C . ASP A 1 90 ? 9.240 5.453 -3.611 1.00 83.19 90 ASP A C 1
ATOM 741 O O . ASP A 1 90 ? 9.617 4.348 -4.014 1.00 83.19 90 ASP A O 1
ATOM 745 N N . ALA A 1 91 ? 9.378 5.833 -2.342 1.00 76.38 91 ALA A N 1
ATOM 746 C CA . ALA A 1 91 ? 9.861 4.949 -1.287 1.00 76.38 91 ALA A CA 1
ATOM 747 C C . ALA A 1 91 ? 8.785 3.944 -0.839 1.00 76.38 91 ALA A C 1
ATOM 749 O O . ALA A 1 91 ? 9.098 2.955 -0.172 1.00 76.38 91 ALA A O 1
ATOM 750 N N . TRP A 1 92 ? 7.524 4.197 -1.187 1.00 74.06 92 TRP A N 1
ATOM 751 C CA . TRP A 1 92 ? 6.363 3.436 -0.770 1.00 74.06 92 TRP A CA 1
ATOM 752 C C . TRP A 1 92 ? 5.740 2.682 -1.956 1.00 74.06 92 TRP A C 1
ATOM 754 O O . TRP A 1 92 ? 5.602 3.216 -3.052 1.00 74.06 92 TRP A O 1
ATOM 764 N N . GLY A 1 93 ? 5.384 1.405 -1.762 1.00 71.00 93 GLY A N 1
ATOM 765 C CA . GLY A 1 93 ? 4.774 0.580 -2.821 1.00 71.00 93 GLY A CA 1
ATOM 766 C C . GLY A 1 93 ? 5.718 0.176 -3.967 1.00 71.00 93 GLY A C 1
ATOM 767 O O . GLY A 1 93 ? 5.260 -0.150 -5.061 1.00 71.00 93 GLY A O 1
ATOM 768 N N . ARG A 1 94 ? 7.037 0.201 -3.736 1.00 76.19 94 ARG A N 1
ATOM 769 C CA . ARG A 1 94 ? 8.065 -0.141 -4.728 1.00 76.19 94 ARG A CA 1
ATOM 770 C C . ARG A 1 94 ? 8.126 -1.644 -5.014 1.00 76.19 94 ARG A C 1
ATOM 772 O O . ARG A 1 94 ? 8.129 -2.466 -4.099 1.00 76.19 94 ARG A O 1
ATOM 779 N N . TYR A 1 95 ? 8.325 -1.972 -6.288 1.00 77.88 95 TYR A N 1
ATOM 780 C CA . TYR A 1 95 ? 8.783 -3.289 -6.723 1.00 77.88 95 TYR A CA 1
ATOM 781 C C . TYR A 1 95 ? 10.312 -3.278 -6.898 1.00 77.88 95 TYR A C 1
ATOM 783 O O . TYR A 1 95 ? 10.865 -2.282 -7.386 1.00 77.88 95 TYR A O 1
ATOM 791 N N . PRO A 1 96 ? 11.024 -4.344 -6.490 1.00 81.25 96 PRO A N 1
ATOM 792 C CA . PRO A 1 96 ? 12.449 -4.486 -6.780 1.00 81.25 96 PRO A CA 1
ATOM 793 C 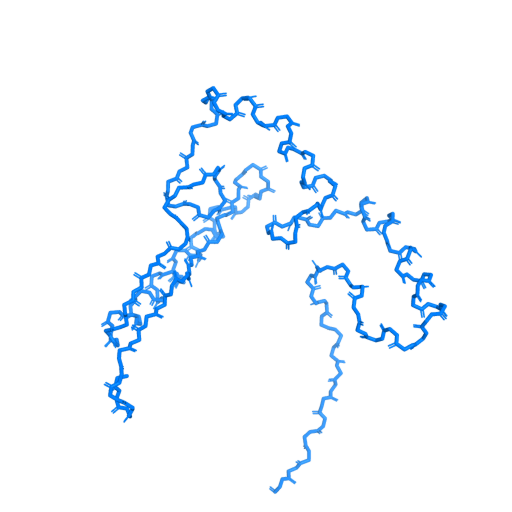C . PRO A 1 96 ? 12.729 -4.350 -8.283 1.00 81.25 96 PRO A C 1
ATOM 795 O O . PRO A 1 96 ? 11.953 -4.835 -9.103 1.00 81.25 96 PRO A O 1
ATOM 798 N N . SER A 1 97 ? 13.833 -3.689 -8.637 1.00 86.19 97 SER A N 1
ATOM 799 C CA . SER A 1 97 ? 14.278 -3.521 -10.027 1.00 86.19 97 SER A CA 1
ATOM 800 C C . SER A 1 97 ? 15.779 -3.730 -10.066 1.00 86.19 97 SER A C 1
ATOM 802 O O . SER A 1 97 ? 16.520 -2.939 -9.482 1.00 86.19 97 SER A O 1
ATOM 804 N N . ALA A 1 98 ? 16.201 -4.798 -10.743 1.00 87.12 98 ALA A N 1
ATOM 805 C CA . ALA A 1 98 ? 17.612 -5.119 -10.916 1.00 87.12 98 ALA A CA 1
ATOM 806 C C . ALA A 1 98 ? 18.342 -4.010 -11.687 1.00 87.12 98 ALA A C 1
ATOM 808 O O . ALA A 1 98 ? 19.426 -3.611 -11.291 1.00 87.12 98 ALA A O 1
ATOM 809 N N . GLU A 1 99 ? 17.706 -3.440 -12.714 1.00 89.94 99 GLU A N 1
ATOM 810 C CA . GLU A 1 99 ? 18.283 -2.361 -13.525 1.00 89.94 99 GLU A CA 1
ATOM 811 C C . GLU A 1 99 ? 18.601 -1.118 -12.681 1.00 89.94 99 GLU A C 1
ATOM 813 O O . GLU A 1 99 ? 19.703 -0.576 -12.737 1.00 89.94 99 GLU A O 1
ATOM 818 N N . VAL A 1 100 ? 17.662 -0.681 -11.834 1.00 88.69 100 VAL A N 1
ATOM 819 C CA . VAL A 1 100 ? 17.912 0.476 -10.960 1.00 88.69 100 VAL A CA 1
ATOM 820 C C . VAL A 1 100 ? 18.955 0.139 -9.893 1.00 88.69 100 VAL A C 1
ATOM 822 O O . VAL A 1 100 ? 19.783 0.983 -9.552 1.00 88.69 100 VAL A O 1
ATOM 825 N N . GLU A 1 101 ? 18.948 -1.087 -9.369 1.00 87.94 101 GLU A N 1
ATOM 826 C CA . GLU A 1 101 ? 19.972 -1.548 -8.430 1.00 87.94 101 GLU A CA 1
ATOM 827 C C . GLU A 1 101 ? 21.372 -1.538 -9.059 1.00 87.94 101 GLU A C 1
ATOM 829 O O . GLU A 1 101 ? 22.302 -1.052 -8.418 1.00 87.94 101 GLU A O 1
ATOM 834 N N . GLU A 1 102 ? 21.529 -1.974 -10.308 1.00 92.62 102 GLU A N 1
ATOM 835 C CA . GLU A 1 102 ? 22.801 -1.940 -11.044 1.00 92.62 102 GLU A CA 1
ATOM 836 C C . GLU A 1 102 ? 23.331 -0.512 -11.240 1.00 92.62 102 GLU A C 1
ATOM 838 O O . GLU A 1 102 ? 24.539 -0.289 -11.166 1.00 92.62 102 GLU A O 1
ATOM 843 N N . VAL A 1 103 ? 22.446 0.473 -11.429 1.00 92.00 103 VAL A N 1
ATOM 844 C CA . VAL A 1 103 ? 22.835 1.885 -11.599 1.00 92.00 103 VAL A CA 1
ATOM 845 C C . VAL A 1 103 ? 23.151 2.565 -10.263 1.00 92.00 103 VAL A C 1
ATOM 847 O O . VAL A 1 103 ? 24.124 3.314 -10.156 1.00 92.00 103 VAL A O 1
ATOM 850 N N . ILE A 1 104 ? 22.336 2.334 -9.230 1.00 89.69 104 ILE A N 1
ATOM 851 C CA . ILE A 1 104 ? 22.433 3.066 -7.957 1.00 89.69 104 ILE A CA 1
ATOM 852 C C . ILE A 1 104 ? 23.439 2.428 -6.989 1.00 89.69 104 ILE A C 1
ATOM 854 O O . ILE A 1 104 ? 24.072 3.148 -6.211 1.00 89.69 104 ILE A O 1
ATOM 858 N N . SER A 1 105 ? 23.635 1.106 -7.031 1.00 89.50 105 SER A N 1
ATOM 859 C CA . SER A 1 105 ? 24.539 0.415 -6.097 1.00 89.50 105 SER A CA 1
ATOM 860 C C . SER A 1 105 ? 25.994 0.892 -6.200 1.00 89.50 105 SER A C 1
ATOM 862 O O . SER A 1 105 ? 26.553 1.221 -5.154 1.00 89.50 105 SER A O 1
ATOM 864 N N . PRO A 1 106 ? 26.602 1.063 -7.394 1.00 93.69 106 PRO A N 1
ATOM 865 C CA . PRO A 1 106 ? 27.976 1.564 -7.506 1.00 93.69 106 PRO A CA 1
ATOM 866 C C . PRO A 1 106 ? 28.164 2.966 -6.914 1.00 93.69 106 PRO A C 1
ATOM 868 O O . PRO A 1 106 ? 29.210 3.272 -6.339 1.00 93.69 106 PRO A O 1
ATOM 871 N N . LEU A 1 107 ? 27.144 3.824 -7.023 1.00 90.38 107 LEU A N 1
ATOM 872 C CA . LEU A 1 107 ? 27.158 5.148 -6.405 1.00 90.38 107 LEU A CA 1
ATOM 873 C C . LEU A 1 107 ? 27.128 5.039 -4.876 1.00 90.38 107 LEU A C 1
ATOM 875 O O . LEU A 1 107 ? 27.905 5.713 -4.201 1.00 90.38 107 LEU A O 1
ATOM 879 N N . CYS A 1 108 ? 26.267 4.175 -4.331 1.00 87.75 108 CYS A N 1
ATOM 880 C CA . CYS A 1 108 ? 26.206 3.923 -2.890 1.00 87.75 108 CYS A CA 1
ATOM 881 C C . CYS A 1 108 ? 27.542 3.369 -2.368 1.00 87.75 108 CYS A C 1
ATOM 883 O O . CYS A 1 108 ? 28.071 3.872 -1.381 1.00 87.75 108 CYS A O 1
ATOM 885 N N . GLU A 1 109 ? 28.135 2.403 -3.075 1.00 88.88 109 GLU A N 1
ATOM 886 C CA . GLU A 1 109 ? 29.442 1.821 -2.743 1.00 88.88 109 GLU A CA 1
ATOM 887 C C . GLU A 1 109 ? 30.574 2.853 -2.793 1.00 88.88 109 GLU A C 1
ATOM 889 O O . GLU A 1 109 ? 31.455 2.859 -1.931 1.00 88.88 109 GLU A O 1
ATOM 894 N N . TYR A 1 110 ? 30.556 3.752 -3.783 1.00 89.31 110 TYR A N 1
ATOM 895 C CA . TYR A 1 110 ? 31.506 4.859 -3.861 1.00 89.31 110 TYR A CA 1
ATOM 896 C C . TYR A 1 110 ? 31.392 5.781 -2.642 1.00 89.31 110 TYR A C 1
ATOM 898 O O . TYR A 1 110 ? 32.410 6.106 -2.027 1.00 89.31 110 TYR A O 1
ATOM 906 N N . ILE A 1 111 ? 30.169 6.179 -2.279 1.00 87.44 111 ILE A N 1
ATOM 907 C CA . ILE A 1 111 ? 29.915 7.050 -1.126 1.00 87.44 111 ILE A CA 1
ATOM 908 C C . ILE A 1 111 ? 30.397 6.377 0.162 1.00 87.44 111 ILE A C 1
ATOM 910 O O . ILE A 1 111 ? 31.145 6.995 0.918 1.00 87.44 111 ILE A O 1
ATOM 914 N N . ASP A 1 112 ? 30.051 5.106 0.370 1.00 85.38 112 ASP A N 1
ATOM 915 C CA . ASP A 1 112 ? 30.466 4.337 1.549 1.00 85.38 112 ASP A CA 1
ATOM 916 C C . ASP A 1 112 ? 31.990 4.167 1.632 1.00 85.38 112 ASP A C 1
ATOM 918 O O . ASP A 1 112 ? 32.573 4.199 2.719 1.00 85.38 112 ASP A O 1
ATOM 922 N N . ARG A 1 113 ? 32.664 4.029 0.483 1.00 86.25 113 ARG A N 1
ATOM 923 C CA . ARG A 1 113 ? 34.129 3.965 0.416 1.00 86.25 113 ARG A CA 1
ATOM 924 C C . ARG A 1 113 ? 34.789 5.294 0.788 1.00 86.25 113 ARG A C 1
ATOM 926 O O . ARG A 1 113 ? 35.819 5.280 1.457 1.00 86.25 113 ARG A O 1
ATOM 933 N N . VAL A 1 114 ? 34.244 6.424 0.332 1.00 88.69 114 VAL A N 1
ATOM 934 C CA . VAL A 1 114 ? 34.816 7.765 0.574 1.00 88.69 114 VAL A CA 1
ATOM 935 C C . VAL A 1 114 ? 34.495 8.270 1.985 1.00 88.69 114 VAL A C 1
ATOM 937 O O . VAL A 1 114 ? 35.346 8.889 2.621 1.00 88.69 114 VAL A O 1
ATOM 940 N N . TYR A 1 115 ? 33.303 7.970 2.502 1.00 82.56 115 TYR A N 1
ATOM 941 C CA . TYR A 1 115 ? 32.831 8.377 3.826 1.00 82.56 115 TYR A CA 1
ATOM 942 C C . TYR A 1 115 ? 32.572 7.154 4.717 1.00 82.56 115 TYR A C 1
ATOM 944 O O . TYR A 1 115 ? 31.441 6.747 4.942 1.00 82.56 115 TYR A O 1
ATOM 952 N N . SER A 1 116 ? 33.629 6.591 5.310 1.00 63.16 116 SER A N 1
ATOM 953 C CA . SER A 1 116 ? 33.559 5.345 6.101 1.00 63.16 116 SER A CA 1
ATOM 954 C C . SER A 1 116 ? 32.730 5.407 7.403 1.00 63.16 116 SER A C 1
ATOM 956 O O . SER A 1 116 ? 32.509 4.379 8.051 1.00 63.16 116 SER A O 1
ATOM 958 N N . THR A 1 117 ? 32.232 6.585 7.797 1.00 55.72 117 THR A N 1
ATOM 959 C CA . THR A 1 117 ? 31.274 6.773 8.903 1.00 55.72 117 THR A CA 1
ATOM 960 C C . THR A 1 117 ? 29.803 6.706 8.473 1.00 55.72 117 THR A C 1
ATOM 962 O O . THR A 1 117 ? 28.930 6.729 9.343 1.00 55.72 117 THR A O 1
ATOM 965 N N . SER A 1 118 ? 29.492 6.522 7.183 1.00 54.31 118 SER A N 1
ATOM 966 C CA . SER A 1 118 ? 28.133 6.331 6.643 1.00 54.31 118 SER A CA 1
ATOM 967 C C . SER A 1 118 ? 27.517 4.963 6.983 1.00 54.31 118 SER A C 1
ATOM 969 O O . SER A 1 118 ? 26.772 4.383 6.200 1.00 54.31 118 SER A O 1
ATOM 971 N N . ARG A 1 119 ? 27.716 4.416 8.191 1.00 50.56 119 ARG A N 1
ATOM 972 C CA . ARG A 1 119 ? 26.958 3.214 8.612 1.00 50.56 119 ARG A CA 1
ATOM 973 C C . ARG A 1 119 ? 25.438 3.435 8.660 1.00 50.56 119 ARG A C 1
ATOM 975 O O . ARG A 1 119 ? 24.692 2.469 8.824 1.00 50.56 119 ARG A O 1
ATOM 982 N N . THR A 1 120 ? 24.988 4.667 8.446 1.00 51.25 120 THR A N 1
ATOM 983 C CA . THR A 1 120 ? 23.591 5.068 8.374 1.00 51.25 120 THR A CA 1
ATOM 984 C C . THR A 1 120 ? 23.449 6.120 7.276 1.00 51.25 120 THR A C 1
ATOM 986 O O . THR A 1 120 ? 23.930 7.227 7.484 1.00 51.25 120 THR A O 1
ATOM 989 N N . SER A 1 121 ? 22.834 5.814 6.124 1.00 48.16 121 SER A N 1
ATOM 990 C CA . SER A 1 121 ? 21.767 6.656 5.517 1.00 48.16 121 SER A CA 1
ATOM 991 C C . SER A 1 121 ? 21.463 6.397 4.037 1.00 48.16 121 SER A C 1
ATOM 993 O O . SER A 1 121 ? 20.322 6.624 3.653 1.00 48.16 121 SER A O 1
ATOM 995 N N . ILE A 1 122 ? 22.376 5.869 3.216 1.00 51.34 122 ILE A N 1
ATOM 996 C CA . ILE A 1 122 ? 22.063 5.578 1.802 1.00 51.34 122 ILE A CA 1
ATOM 997 C C . ILE A 1 122 ? 21.969 4.068 1.611 1.00 51.34 122 ILE A C 1
ATOM 999 O O . ILE A 1 122 ?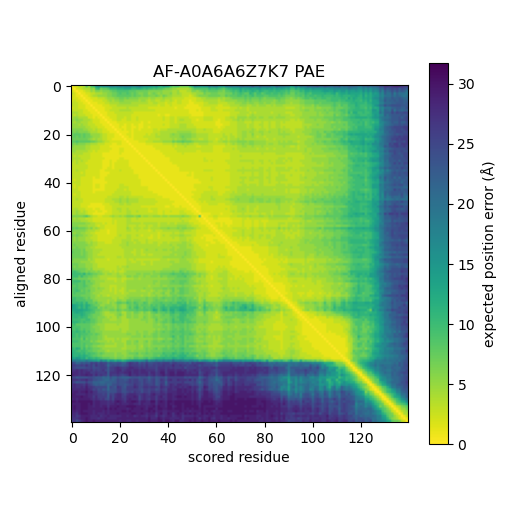 22.878 3.402 1.135 1.00 51.34 122 ILE A O 1
ATOM 1003 N N . ARG A 1 123 ? 20.849 3.502 2.058 1.00 51.16 123 ARG A N 1
ATOM 1004 C CA . ARG A 1 123 ? 20.453 2.147 1.674 1.00 51.16 123 ARG A CA 1
ATOM 1005 C C . ARG A 1 123 ? 19.231 2.270 0.793 1.00 51.16 123 ARG A C 1
ATOM 1007 O O . ARG A 1 123 ? 18.230 2.834 1.228 1.00 51.16 123 ARG A O 1
ATOM 1014 N N . LEU A 1 124 ? 19.308 1.710 -0.412 1.00 49.00 124 LEU A N 1
ATOM 1015 C CA . LEU A 1 124 ? 18.116 1.355 -1.172 1.00 49.00 124 LEU A CA 1
ATOM 1016 C C . LEU A 1 124 ? 17.191 0.593 -0.214 1.00 49.00 124 LEU A C 1
ATOM 1018 O O . LEU A 1 124 ? 17.603 -0.39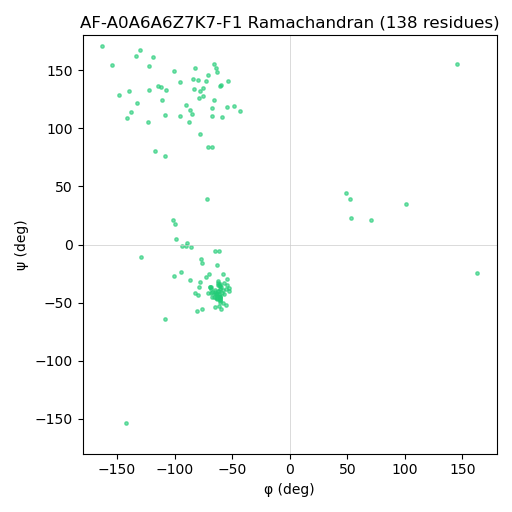8 0.395 1.00 49.00 124 LEU A O 1
ATOM 1022 N N . ILE A 1 125 ? 15.991 1.123 0.020 1.00 47.41 125 ILE A N 1
ATOM 1023 C CA . ILE A 1 125 ? 15.014 0.544 0.944 1.00 47.41 125 ILE A CA 1
ATOM 1024 C C . ILE A 1 125 ? 14.492 -0.744 0.289 1.00 47.41 125 ILE A C 1
ATOM 1026 O O . ILE A 1 125 ? 13.497 -0.740 -0.425 1.00 47.41 125 ILE A O 1
ATOM 1030 N N . GLY A 1 126 ? 15.234 -1.837 0.470 1.00 40.69 126 GLY A N 1
ATOM 1031 C CA . GLY A 1 126 ? 14.898 -3.196 0.050 1.00 40.69 126 GLY A CA 1
ATOM 1032 C C . GLY A 1 126 ? 14.806 -4.140 1.256 1.00 40.69 126 GLY A C 1
ATOM 1033 O O . GLY A 1 126 ? 15.302 -3.810 2.344 1.00 40.69 126 GLY A O 1
ATOM 1034 N N . PRO A 1 127 ? 14.153 -5.309 1.114 1.00 35.06 127 PRO A N 1
ATOM 1035 C CA . PRO A 1 127 ? 13.940 -6.229 2.224 1.00 35.06 127 PRO A CA 1
ATOM 1036 C C . PRO A 1 127 ? 15.276 -6.711 2.800 1.00 35.06 127 PRO A C 1
ATOM 1038 O O . PRO A 1 127 ? 16.211 -7.056 2.078 1.00 35.06 127 PRO A O 1
ATOM 1041 N N . ARG A 1 128 ? 15.365 -6.748 4.135 1.00 40.69 128 ARG A N 1
ATOM 1042 C CA . ARG A 1 128 ? 16.520 -7.303 4.849 1.00 40.69 128 ARG A CA 1
ATOM 1043 C C . ARG A 1 128 ? 16.693 -8.769 4.445 1.00 40.69 128 ARG A C 1
ATOM 1045 O O . ARG A 1 128 ? 15.930 -9.611 4.910 1.00 40.69 128 ARG A O 1
ATOM 1052 N N . SER A 1 129 ? 17.730 -9.110 3.681 1.00 36.97 129 SER A N 1
ATOM 1053 C CA . SER A 1 129 ? 18.236 -10.480 3.746 1.00 36.97 129 SER A CA 1
ATOM 1054 C C . SER A 1 129 ? 18.843 -10.667 5.138 1.00 36.97 129 SER A C 1
ATOM 1056 O O . SER A 1 129 ? 19.733 -9.930 5.576 1.00 36.97 129 SER A O 1
ATOM 1058 N N . ALA A 1 130 ? 18.268 -11.595 5.897 1.00 35.25 130 ALA A N 1
ATOM 1059 C CA . ALA A 1 130 ? 18.689 -11.919 7.245 1.00 35.25 130 ALA A CA 1
ATOM 1060 C C . ALA A 1 130 ? 20.080 -12.571 7.216 1.00 35.25 130 ALA A C 1
ATOM 1062 O O . ALA A 1 130 ? 20.211 -13.788 7.266 1.00 35.25 130 ALA A O 1
ATOM 1063 N N . ARG A 1 131 ? 21.151 -11.771 7.178 1.00 32.94 131 ARG A N 1
ATOM 1064 C CA . ARG A 1 131 ? 22.429 -12.223 7.736 1.00 32.94 131 ARG A CA 1
ATOM 1065 C C . ARG A 1 131 ? 22.338 -12.079 9.244 1.00 32.94 131 ARG A C 1
ATOM 1067 O O . ARG A 1 131 ? 22.553 -11.002 9.799 1.00 32.94 131 ARG A O 1
ATOM 1074 N N . SER A 1 132 ? 21.970 -13.185 9.879 1.00 36.06 132 SER A N 1
ATOM 1075 C CA . SER A 1 132 ? 22.069 -13.419 11.313 1.00 36.06 132 SER A CA 1
ATOM 1076 C C . SER A 1 132 ? 23.415 -12.923 11.845 1.00 36.06 132 SER A C 1
ATOM 1078 O O . SER A 1 132 ? 24.466 -13.467 11.505 1.00 36.06 132 SER A O 1
ATOM 1080 N N . ARG A 1 133 ? 23.397 -11.909 12.711 1.00 36.84 133 ARG A N 1
ATOM 1081 C CA . ARG A 1 133 ? 24.469 -11.720 13.689 1.00 36.84 133 ARG A CA 1
ATOM 1082 C C . ARG A 1 133 ? 23.884 -12.083 15.038 1.00 36.84 133 ARG A C 1
ATOM 1084 O O . ARG A 1 133 ? 22.968 -11.412 15.506 1.00 36.84 133 ARG A O 1
ATOM 1091 N N . GLY A 1 134 ? 24.374 -13.187 15.599 1.00 36.91 134 GLY A N 1
ATOM 1092 C CA . GLY A 1 134 ? 24.012 -13.637 16.933 1.00 36.91 134 GLY A CA 1
ATOM 1093 C C . GLY A 1 134 ? 24.268 -12.526 17.943 1.00 36.91 134 GLY A C 1
ATOM 1094 O O . GLY A 1 134 ? 25.399 -12.069 18.102 1.00 36.91 134 GLY A O 1
ATOM 1095 N N . LEU A 1 135 ? 23.202 -12.086 18.604 1.00 31.56 135 LEU A N 1
ATOM 1096 C CA . LEU A 1 135 ? 23.300 -11.314 19.830 1.00 31.56 135 LEU A CA 1
ATOM 1097 C C . LEU A 1 135 ? 23.377 -12.326 20.976 1.00 31.56 135 LEU A C 1
ATOM 1099 O O . LEU A 1 135 ? 22.392 -12.977 21.313 1.00 31.56 135 LEU A O 1
ATOM 1103 N N . SER A 1 136 ? 24.572 -12.484 21.542 1.00 35.44 136 SER A N 1
ATOM 1104 C CA . SER A 1 136 ? 24.755 -13.125 22.842 1.00 35.44 136 SER A CA 1
ATOM 1105 C C . SER A 1 136 ? 24.131 -12.212 23.897 1.00 35.44 136 SER A C 1
ATOM 1107 O O . SER A 1 136 ? 24.619 -11.110 24.143 1.00 35.44 136 SER A O 1
ATOM 1109 N N . ILE A 1 137 ? 23.018 -12.655 24.475 1.00 37.41 137 ILE A N 1
ATOM 1110 C CA . ILE A 1 137 ? 22.387 -12.007 25.621 1.00 37.41 137 ILE A CA 1
ATOM 1111 C C . ILE A 1 137 ? 23.108 -12.560 26.852 1.00 37.41 137 ILE A C 1
ATOM 1113 O O . ILE A 1 137 ? 23.021 -13.756 27.127 1.00 37.41 137 ILE A O 1
ATOM 1117 N N . ARG A 1 138 ? 23.872 -11.725 27.564 1.00 29.14 138 ARG A N 1
ATOM 1118 C CA . ARG A 1 138 ? 24.357 -12.091 28.902 1.00 29.14 138 ARG A CA 1
ATOM 1119 C C . ARG A 1 138 ? 23.203 -11.907 29.893 1.00 29.14 138 ARG A C 1
ATOM 1121 O O . ARG A 1 138 ? 22.557 -10.860 29.829 1.00 29.14 138 ARG A O 1
ATOM 1128 N N . PRO A 1 139 ? 22.926 -12.886 30.766 1.00 39.53 139 PRO A N 1
ATOM 1129 C CA . PRO A 1 139 ? 21.872 -12.753 31.758 1.00 39.53 139 PRO A CA 1
ATOM 1130 C C . PRO A 1 139 ? 22.281 -11.749 32.843 1.00 39.53 139 PRO A C 1
ATOM 1132 O O . PRO A 1 139 ? 23.463 -11.639 33.179 1.00 39.53 139 PRO A O 1
ATOM 1135 N N . ILE A 1 140 ? 21.281 -11.020 33.342 1.00 44.25 140 ILE A N 1
ATOM 1136 C CA . ILE A 1 140 ? 21.298 -10.393 34.669 1.00 44.25 140 ILE A CA 1
ATOM 1137 C C . ILE A 1 140 ? 20.901 -11.475 35.669 1.00 44.25 140 ILE A C 1
ATOM 1139 O O . ILE A 1 140 ? 19.948 -12.221 35.339 1.00 44.25 140 ILE A O 1
#

Mean predicted aligned error: 9.57 Å

Organism: NCBI:txid574789

pLDDT: mean 82.89, std 19.78, range [29.14, 98.5]

Solvent-accessible surface area (backbone atoms only — not comparable to full-atom values): 8815 Å² total; per-residue (Å²): 80,86,87,82,66,38,90,51,73,44,75,68,46,71,56,72,50,56,45,66,91,84,32,94,56,14,68,64,54,36,52,55,41,49,53,50,52,50,56,52,50,52,51,27,63,75,70,66,41,44,74,40,69,43,40,65,68,40,87,61,47,41,27,79,39,53,61,59,74,87,34,73,66,41,64,67,45,48,76,62,56,57,52,37,62,74,67,56,75,46,95,67,94,64,68,92,51,69,70,56,46,66,64,50,46,61,55,45,53,49,49,45,69,75,40,78,81,55,88,70,80,84,64,84,95,62,84,80,75,83,77,83,72,86,78,84,79,79,84,132

Sequence (140 aa):
MYKFKTPIWNGEFGPVYANPVLEPKANEINAARYDVLGAQLDIYDRYKSHWNIWLYKDIGVQGMVHTNPESKYMKTITGRLKRVPDLQLDAWGRYPSAEVEEVISPLCEYIDRVYSTSRTSIRLIGPRSARSRGLSIRPI

Foldseek 3Di:
DPPVPDAAEAEEDFDFQDDVVVDVCRVVVVVVRVVVVVVVVVVCVVVVHHYDYPDCEECRTTHPYYDDCPDPVNVVCVVVVVVCQVCVVDLPPHDDDPVNCVVVVVVVVVCCVVDVVPPDDDDSPDDDPDPDDDDDDDDD

Radius of gyration: 20.83 Å; Cα contacts (8 Å, |Δi|>4): 106; chains: 1; bounding box: 49×26×54 Å